Protein AF-A0A970QDJ4-F1 (afdb_monomer)

Foldseek 3Di:
DDFPDWDADPPFRKIKTWDQDPVRQIDIKIWGDDPPDIDIDGDFFRADQPLDVVDPSSVVHGDGTDDDD

Radius of gyration: 13.45 Å; Cα contacts (8 Å, |Δi|>4): 122; chains: 1; bounding box: 32×30×34 Å

Solvent-accessible surface area (backbone atoms only — not comparable to full-atom values): 4168 Å² total; per-residue (Å²): 120,45,80,76,47,76,48,75,40,93,86,58,66,31,36,41,36,37,29,38,42,95,86,69,50,66,44,53,37,36,44,40,58,53,100,90,48,78,46,76,49,74,66,68,40,37,46,28,76,81,50,46,92,90,37,70,50,20,71,70,30,58,75,47,75,61,76,82,134

Nearest PDB structures (foldseek):
  6fz6-assembly2_B  TM=9.664E-01  e=1.012E-04  Sphaerobacter thermophilus DSM 20745
  2bg2-assembly1_A  TM=6.847E-01  e=3.464E+00  Bacillus cereus
  1dnl-assembly1_A  TM=6.360E-01  e=9.553E+00  Escherichia coli K-12

Mean predicted aligned error: 2.93 Å

Sequence (69 aa):
MTPVVEQHSPKTKTRKSLFRLADGETIESVFLSQRTRITLCLSSQVGCALGCRFCATGTAGFRRNLAPA

pLDDT: mean 95.64, std 4.11, range [76.88, 98.38]

Structure (mmCIF, N/CA/C/O backbone):
data_AF-A0A970QDJ4-F1
#
_entry.id   AF-A0A970QDJ4-F1
#
loop_
_atom_site.group_PDB
_atom_site.id
_atom_site.type_symbol
_atom_site.label_atom_id
_atom_site.label_alt_id
_atom_site.label_comp_id
_atom_site.label_asym_id
_atom_site.label_entity_id
_atom_site.label_seq_id
_atom_site.pdbx_PDB_ins_code
_atom_site.Cartn_x
_atom_site.Cartn_y
_atom_site.Cartn_z
_atom_site.occupancy
_atom_site.B_iso_or_equiv
_atom_site.auth_seq_id
_atom_site.auth_comp_id
_atom_site.auth_asym_id
_atom_site.auth_atom_id
_atom_site.pdbx_PDB_model_num
ATOM 1 N N . MET A 1 1 ? -2.698 11.212 -10.503 1.00 77.12 1 MET A N 1
ATOM 2 C CA . MET A 1 1 ? -3.038 9.968 -9.780 1.00 77.12 1 MET A CA 1
ATOM 3 C C . MET A 1 1 ? -4.549 9.887 -9.685 1.00 77.12 1 MET A C 1
ATOM 5 O O . MET A 1 1 ? -5.143 10.824 -9.167 1.00 77.12 1 MET A O 1
ATOM 9 N N . THR A 1 2 ? -5.170 8.833 -10.211 1.00 84.38 2 THR A N 1
ATOM 10 C CA . THR A 1 2 ? -6.630 8.650 -10.147 1.00 84.38 2 THR A CA 1
ATOM 11 C C . THR A 1 2 ? -6.961 7.323 -9.465 1.00 84.38 2 THR A C 1
ATOM 13 O O . THR A 1 2 ? -6.308 6.315 -9.758 1.00 84.38 2 THR A O 1
ATOM 16 N N . PRO A 1 3 ? -7.922 7.291 -8.522 1.00 88.69 3 PRO A N 1
ATOM 17 C CA . PRO A 1 3 ? -8.400 6.029 -7.975 1.00 88.69 3 PRO A CA 1
ATOM 18 C C . PRO A 1 3 ? -9.152 5.279 -9.078 1.00 88.69 3 PRO A C 1
ATOM 20 O O . PRO A 1 3 ? -10.075 5.824 -9.680 1.00 88.69 3 PRO A O 1
ATOM 23 N N . VAL A 1 4 ? -8.735 4.047 -9.362 1.00 94.56 4 VAL A N 1
ATOM 24 C CA . VAL A 1 4 ? -9.365 3.202 -10.393 1.00 94.56 4 VAL A CA 1
ATOM 25 C C . VAL A 1 4 ? -10.214 2.091 -9.791 1.00 94.56 4 VAL A C 1
ATOM 27 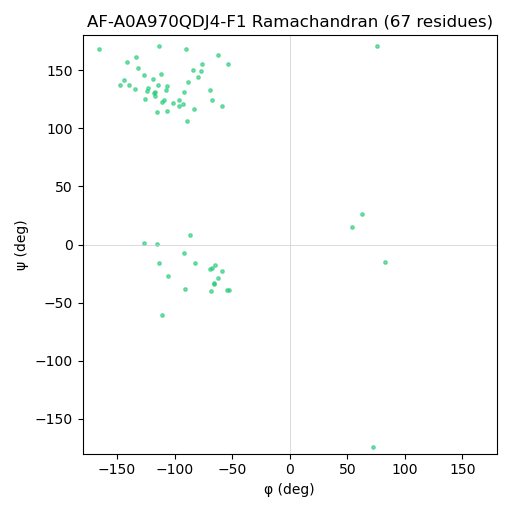O O . VAL A 1 4 ? -11.169 1.646 -10.417 1.00 94.56 4 VAL A O 1
ATOM 30 N N . VAL A 1 5 ? -9.889 1.656 -8.573 1.00 96.75 5 VAL A N 1
ATOM 31 C CA . VAL A 1 5 ? -10.659 0.663 -7.818 1.00 96.75 5 VAL A CA 1
ATOM 32 C C . VAL A 1 5 ? -10.615 1.037 -6.343 1.00 96.75 5 VAL A C 1
ATOM 34 O O . VAL A 1 5 ? -9.569 1.443 -5.836 1.00 96.75 5 VAL A O 1
ATOM 37 N N . GLU A 1 6 ? -11.728 0.857 -5.637 1.00 96.44 6 GLU A N 1
ATOM 38 C CA . GLU A 1 6 ? -11.766 0.959 -4.182 1.00 96.44 6 GLU A CA 1
ATOM 39 C C . GLU A 1 6 ? -12.544 -0.209 -3.574 1.00 96.44 6 GLU A C 1
ATOM 41 O O . GLU A 1 6 ? -13.633 -0.555 -4.025 1.00 96.44 6 GLU A O 1
ATOM 46 N N . GLN A 1 7 ? -11.973 -0.815 -2.537 1.00 97.00 7 GLN A N 1
ATOM 47 C CA . GLN A 1 7 ? -12.570 -1.906 -1.777 1.00 97.00 7 GLN A CA 1
ATOM 48 C C . GLN A 1 7 ? -12.850 -1.446 -0.348 1.00 97.00 7 GLN A C 1
ATOM 50 O O . GLN A 1 7 ? -12.021 -0.784 0.282 1.00 97.00 7 GLN A O 1
ATOM 55 N N . HIS A 1 8 ? -14.019 -1.816 0.170 1.00 96.69 8 HIS A N 1
ATOM 56 C CA . HIS A 1 8 ? -14.500 -1.401 1.486 1.00 96.69 8 HIS A CA 1
ATOM 57 C C . HIS A 1 8 ? -14.686 -2.617 2.382 1.00 96.69 8 HIS A C 1
ATOM 59 O O . HIS A 1 8 ? -15.343 -3.585 2.006 1.00 96.69 8 HIS A O 1
ATOM 65 N N . SER A 1 9 ? -14.136 -2.554 3.591 1.00 95.69 9 SER A N 1
ATOM 66 C CA . SER A 1 9 ? -14.393 -3.552 4.624 1.00 95.69 9 SER A CA 1
ATOM 67 C C . SER A 1 9 ? -15.698 -3.220 5.355 1.00 95.69 9 SER A C 1
ATOM 69 O O . SER A 1 9 ? -15.747 -2.206 6.063 1.00 95.69 9 SER A O 1
ATOM 71 N N . PRO A 1 10 ? -16.732 -4.081 5.283 1.00 92.12 10 PRO A N 1
ATOM 72 C CA . PRO A 1 10 ? -17.999 -3.841 5.973 1.00 92.12 10 PRO A CA 1
ATOM 73 C C . PRO A 1 10 ? -17.862 -3.903 7.502 1.00 92.12 10 PRO A C 1
ATOM 75 O O . PRO A 1 10 ? -18.689 -3.351 8.218 1.00 92.12 10 PRO A O 1
ATOM 78 N N . LYS A 1 11 ? -16.806 -4.550 8.018 1.00 93.31 11 LYS A N 1
ATOM 79 C CA . LYS A 1 11 ? -16.591 -4.741 9.461 1.00 93.31 11 LYS A CA 1
ATOM 80 C C . LYS A 1 11 ? -15.769 -3.625 10.104 1.00 93.31 11 LYS A C 1
ATOM 82 O O . LYS A 1 11 ? -16.029 -3.254 11.241 1.00 93.31 11 LYS A O 1
ATOM 87 N N . THR A 1 12 ? -14.754 -3.114 9.405 1.00 91.56 12 THR A N 1
ATOM 88 C CA . THR A 1 12 ? -13.713 -2.261 10.015 1.00 91.56 12 THR A CA 1
ATOM 89 C C . THR A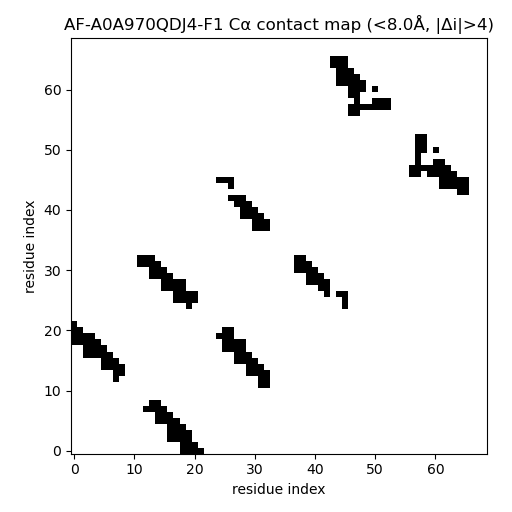 1 12 ? -13.691 -0.832 9.482 1.00 91.56 12 THR A C 1
ATOM 91 O O . THR A 1 12 ? -12.830 -0.057 9.886 1.00 91.56 12 THR A O 1
ATOM 94 N N . LYS A 1 13 ? -14.591 -0.475 8.551 1.00 92.75 13 LYS A N 1
ATOM 95 C CA . LYS A 1 13 ? -14.568 0.801 7.804 1.00 92.75 13 LYS A CA 1
ATOM 96 C C . LYS A 1 13 ? -13.235 1.073 7.083 1.00 92.75 13 LYS A C 1
ATOM 98 O O . LYS A 1 13 ? -12.964 2.198 6.670 1.00 92.75 13 LYS A O 1
ATOM 103 N N . THR A 1 14 ? -12.392 0.049 6.935 1.00 97.12 14 THR A N 1
ATOM 104 C CA . THR A 1 14 ? -11.137 0.123 6.188 1.00 97.12 14 THR A CA 1
ATOM 105 C C . THR A 1 14 ? -11.447 0.273 4.709 1.00 97.12 14 THR A C 1
ATOM 107 O O . THR A 1 14 ? -12.267 -0.478 4.176 1.00 97.12 14 THR A O 1
ATOM 110 N N . ARG A 1 15 ? -10.769 1.209 4.047 1.00 97.31 15 ARG A N 1
ATOM 111 C CA . ARG A 1 15 ? -10.857 1.408 2.598 1.00 97.31 15 ARG A CA 1
ATOM 112 C C . ARG A 1 15 ? -9.494 1.154 1.981 1.00 97.31 15 ARG A C 1
ATOM 114 O O . ARG A 1 15 ? -8.502 1.721 2.437 1.00 97.31 15 ARG A O 1
ATOM 121 N N . LYS A 1 16 ? -9.446 0.290 0.975 1.00 97.81 16 LYS A N 1
ATOM 122 C CA . LYS A 1 16 ? -8.248 0.007 0.185 1.00 97.81 16 LYS A CA 1
ATOM 123 C C . LYS A 1 16 ? -8.465 0.557 -1.216 1.00 97.81 16 LYS A C 1
ATOM 125 O O . LYS A 1 16 ? -9.416 0.154 -1.881 1.00 97.81 16 LYS A O 1
ATOM 130 N N . SER A 1 17 ? -7.585 1.442 -1.658 1.00 97.88 17 SER A N 1
ATOM 131 C CA . SER A 1 17 ? -7.711 2.124 -2.946 1.00 97.88 17 SER A CA 1
ATOM 132 C C . SER A 1 17 ? -6.531 1.750 -3.840 1.00 97.88 17 SER A C 1
ATOM 134 O O . SER A 1 17 ? -5.379 1.803 -3.405 1.00 97.88 17 SER A O 1
ATOM 136 N N . LEU A 1 18 ? -6.826 1.375 -5.084 1.00 98.00 18 LEU A N 1
ATOM 137 C CA . LEU A 1 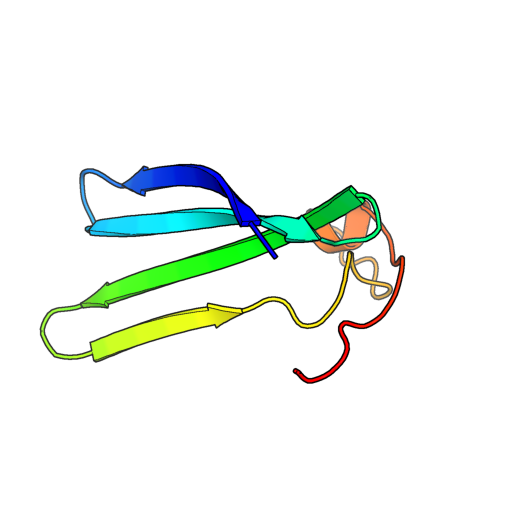18 ? -5.847 1.180 -6.147 1.00 98.00 18 LEU A CA 1
ATOM 138 C C . LEU A 1 18 ? -5.789 2.457 -6.980 1.00 98.00 18 LEU A C 1
ATOM 140 O O . LEU A 1 18 ? -6.805 2.908 -7.520 1.00 98.00 18 LEU A O 1
ATOM 144 N N . PHE A 1 19 ? -4.596 3.016 -7.108 1.00 97.25 19 PHE A N 1
ATOM 145 C CA . PHE A 1 19 ? -4.354 4.200 -7.912 1.00 97.25 19 PHE A CA 1
ATOM 146 C C . PHE A 1 19 ? -3.611 3.833 -9.180 1.00 97.25 19 PHE A C 1
ATOM 148 O O . PHE A 1 19 ? -2.632 3.089 -9.128 1.00 97.25 19 PHE A O 1
ATOM 155 N N . ARG A 1 20 ? -4.041 4.413 -10.300 1.00 97.25 20 ARG A N 1
ATOM 156 C CA . ARG A 1 20 ? -3.255 4.413 -11.532 1.00 97.25 20 ARG A CA 1
ATOM 157 C C . ARG A 1 20 ? -2.389 5.668 -11.590 1.00 97.25 20 ARG A C 1
ATOM 159 O O . ARG A 1 20 ? -2.854 6.789 -11.332 1.00 97.25 20 ARG A O 1
ATOM 166 N N . LEU A 1 21 ? -1.115 5.455 -11.889 1.00 95.81 21 LEU A N 1
ATOM 167 C CA . LEU A 1 21 ? -0.109 6.492 -12.065 1.00 95.81 21 LEU A CA 1
ATOM 168 C C . LEU A 1 21 ? -0.055 6.945 -13.531 1.00 95.81 21 LEU A C 1
ATOM 170 O O . LEU A 1 21 ? -0.682 6.346 -14.403 1.00 95.81 21 LEU A O 1
ATOM 174 N N . ALA A 1 22 ? 0.651 8.047 -13.794 1.00 94.00 22 ALA A N 1
ATOM 175 C CA . ALA A 1 22 ? 0.717 8.647 -15.131 1.00 94.00 22 ALA A CA 1
ATOM 176 C C . ALA A 1 22 ? 1.359 7.717 -16.176 1.00 94.00 22 ALA A C 1
ATOM 178 O O . ALA A 1 22 ? 1.009 7.777 -17.348 1.00 94.00 22 ALA A O 1
ATOM 179 N N . ASP A 1 23 ? 2.252 6.834 -15.737 1.00 94.62 23 ASP A N 1
ATOM 180 C CA . ASP A 1 23 ? 2.925 5.810 -16.539 1.00 94.62 23 ASP A CA 1
ATOM 181 C C . ASP A 1 23 ? 2.128 4.498 -16.650 1.00 94.62 23 ASP A C 1
ATOM 183 O O . ASP A 1 23 ? 2.637 3.505 -17.157 1.00 94.62 23 ASP A O 1
ATOM 187 N N . GLY A 1 24 ? 0.879 4.471 -16.179 1.00 95.62 24 GLY A N 1
ATOM 188 C CA . GLY A 1 24 ? -0.006 3.306 -16.270 1.00 95.62 24 GLY A CA 1
ATOM 189 C C . GLY A 1 24 ? 0.199 2.256 -15.174 1.00 95.62 24 GLY A C 1
ATOM 190 O O . GLY A 1 24 ? -0.706 1.450 -14.948 1.00 95.62 24 GLY A O 1
ATOM 191 N N . GLU A 1 25 ? 1.318 2.315 -14.451 1.00 96.94 25 GLU A N 1
ATOM 192 C CA . GLU A 1 25 ? 1.584 1.497 -13.267 1.00 96.94 25 GLU A CA 1
ATOM 193 C C . GLU A 1 25 ? 0.577 1.772 -12.142 1.00 96.94 25 GLU A C 1
ATOM 195 O O . GLU A 1 25 ? -0.120 2.797 -12.116 1.00 96.94 25 GLU A O 1
ATOM 200 N N . THR A 1 26 ? 0.507 0.854 -11.177 1.00 97.25 26 THR A N 1
ATOM 201 C CA . THR A 1 26 ? -0.437 0.959 -10.061 1.00 97.25 26 THR A CA 1
ATOM 202 C C . THR A 1 26 ? 0.222 0.852 -8.698 1.00 97.25 26 THR A C 1
ATOM 204 O O . THR A 1 26 ? 1.159 0.079 -8.509 1.00 97.25 26 THR A O 1
ATOM 207 N N . ILE A 1 27 ? -0.327 1.585 -7.731 1.00 97.62 27 ILE A N 1
ATOM 208 C CA . ILE A 1 27 ? 0.034 1.496 -6.312 1.00 97.62 27 ILE A CA 1
ATOM 209 C C . ILE A 1 27 ? -1.216 1.430 -5.446 1.00 97.62 27 ILE A C 1
ATOM 211 O O . ILE A 1 27 ? -2.307 1.829 -5.863 1.00 97.62 27 ILE A O 1
ATOM 215 N N . GLU A 1 28 ? -1.043 0.962 -4.217 1.00 98.06 28 GLU A N 1
ATOM 216 C CA . GLU A 1 28 ? -2.123 0.849 -3.247 1.00 98.06 28 GLU A CA 1
ATOM 217 C C . GLU A 1 28 ? -1.921 1.830 -2.091 1.00 98.06 28 GLU A C 1
ATOM 219 O O . GLU A 1 28 ? -0.791 2.087 -1.658 1.00 98.06 28 GLU A O 1
ATOM 224 N N . SER A 1 29 ? -3.036 2.323 -1.558 1.00 97.62 29 SER A N 1
ATOM 225 C CA . SER A 1 29 ? -3.080 2.964 -0.244 1.00 97.62 29 SER A CA 1
ATOM 226 C C . SER A 1 29 ? -4.228 2.389 0.573 1.00 97.62 29 SER A C 1
ATOM 228 O O . SER A 1 29 ? -5.247 1.953 0.029 1.00 97.62 29 SER A O 1
ATOM 230 N N . VAL A 1 30 ? -4.077 2.408 1.896 1.00 98.19 30 VAL A N 1
ATOM 231 C CA . VAL A 1 30 ? -5.110 1.927 2.820 1.00 98.19 30 VAL A CA 1
ATOM 232 C C . VAL A 1 30 ? -5.449 3.012 3.826 1.00 98.19 30 VAL A C 1
ATOM 234 O O . VAL A 1 30 ? -4.579 3.509 4.539 1.00 98.19 30 VAL A O 1
ATOM 237 N N . PHE A 1 31 ? -6.731 3.346 3.903 1.00 97.62 31 PHE A N 1
ATOM 238 C CA . PHE A 1 31 ? -7.303 4.205 4.926 1.00 97.62 31 PHE A CA 1
ATOM 239 C C . PHE A 1 31 ? -7.883 3.344 6.046 1.00 97.62 31 PHE A C 1
ATOM 241 O O . PHE A 1 31 ? -8.806 2.550 5.831 1.00 97.62 31 PHE A O 1
ATOM 248 N N . LEU A 1 32 ? -7.354 3.515 7.255 1.00 97.19 32 LEU A N 1
ATOM 249 C CA . LEU A 1 32 ? -7.835 2.851 8.459 1.00 97.19 32 LEU A CA 1
ATOM 250 C C . LEU A 1 32 ? -8.384 3.901 9.424 1.00 97.19 32 LEU A C 1
ATOM 252 O O . LEU A 1 32 ? -7.634 4.718 9.957 1.00 97.19 32 LEU A O 1
ATOM 256 N N . SER A 1 33 ? -9.692 3.853 9.673 1.00 93.94 33 SER A N 1
ATOM 257 C CA . SER A 1 33 ? -10.346 4.692 10.677 1.00 93.94 33 SER A CA 1
ATOM 258 C C . SER A 1 33 ? -10.611 3.883 11.940 1.00 93.94 33 SER A C 1
ATOM 260 O O . SER A 1 33 ? -11.289 2.858 11.918 1.00 93.94 33 SER A O 1
ATOM 262 N N . GLN A 1 34 ? -10.056 4.361 13.046 1.00 90.62 34 GLN A N 1
ATOM 263 C CA . GLN A 1 34 ? -10.336 3.897 14.398 1.00 90.62 34 GLN A CA 1
ATOM 264 C C . GLN A 1 34 ? -11.026 5.028 15.170 1.00 90.62 34 GLN A C 1
ATOM 266 O O . GLN A 1 34 ? -11.088 6.164 14.703 1.00 90.62 34 GLN A O 1
ATOM 271 N N . ARG A 1 35 ? -11.539 4.733 16.370 1.00 91.50 35 ARG A N 1
ATOM 272 C CA . ARG A 1 35 ? -12.381 5.665 17.144 1.00 91.50 35 A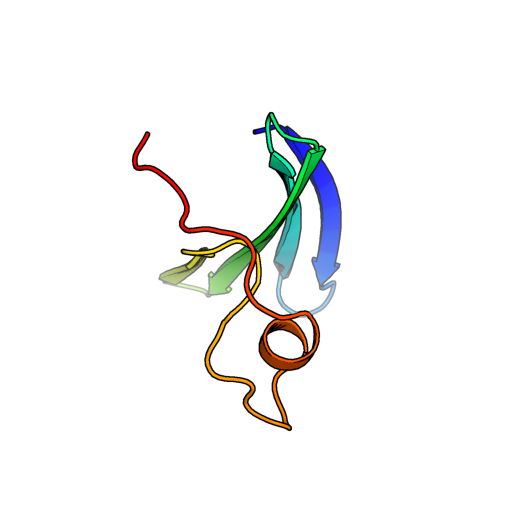RG A CA 1
ATOM 273 C C . ARG A 1 35 ? -11.757 7.053 17.340 1.00 91.50 35 ARG A C 1
ATOM 275 O O . ARG A 1 35 ? -12.471 8.043 17.278 1.00 91.50 35 ARG A O 1
ATOM 282 N N . THR A 1 36 ? -10.451 7.116 17.581 1.00 95.94 36 THR A N 1
ATOM 283 C CA . THR A 1 36 ? -9.724 8.361 17.881 1.00 95.94 36 THR A CA 1
ATOM 284 C C . THR A 1 36 ? -8.522 8.592 16.969 1.00 95.94 36 THR A C 1
ATOM 286 O O . THR A 1 36 ? -7.805 9.574 17.136 1.00 95.94 36 THR A O 1
ATOM 289 N N . ARG A 1 37 ? -8.269 7.688 16.013 1.00 96.25 37 ARG A N 1
ATOM 290 C CA . ARG A 1 37 ? -7.078 7.723 15.163 1.00 96.25 37 ARG A CA 1
ATOM 291 C C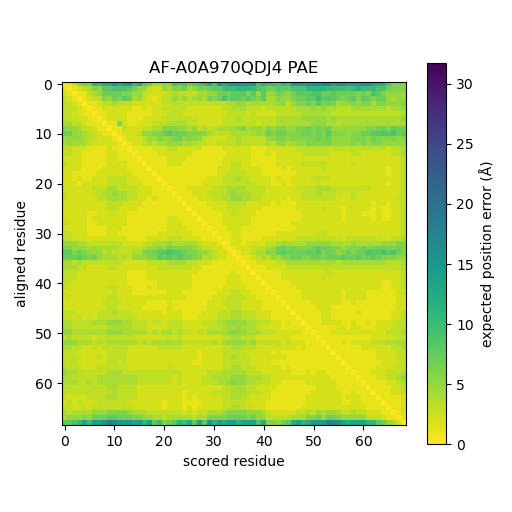 . ARG A 1 37 ? -7.423 7.363 13.733 1.00 96.25 37 ARG A C 1
ATOM 293 O O . ARG A 1 37 ? -8.121 6.384 13.478 1.00 96.25 37 ARG A O 1
ATOM 300 N N . ILE A 1 38 ? -6.849 8.119 12.809 1.00 96.50 38 ILE A N 1
ATOM 301 C CA . ILE A 1 38 ? -6.805 7.772 11.395 1.00 96.50 38 ILE A CA 1
ATOM 302 C C . ILE A 1 38 ? -5.370 7.371 11.065 1.00 96.50 38 ILE A C 1
ATOM 304 O O . ILE A 1 38 ? -4.421 8.046 11.460 1.00 96.50 38 ILE A O 1
ATOM 308 N N . THR A 1 39 ? -5.214 6.255 10.362 1.00 97.81 39 THR A N 1
ATOM 309 C CA . THR A 1 39 ? -3.923 5.774 9.871 1.00 97.81 39 THR A CA 1
ATOM 310 C C . THR A 1 39 ? -4.004 5.594 8.363 1.00 97.81 39 THR A C 1
ATOM 312 O O . THR A 1 39 ? -4.945 4.985 7.852 1.00 97.81 39 THR A O 1
ATOM 315 N N . LEU A 1 40 ? -3.004 6.124 7.663 1.00 97.81 40 LEU A N 1
ATOM 316 C CA . LEU A 1 40 ? -2.825 5.941 6.230 1.00 97.81 40 LEU A CA 1
ATOM 317 C C . LEU A 1 40 ? -1.622 5.033 5.998 1.00 97.81 40 LEU A C 1
ATOM 319 O O . LEU A 1 40 ? -0.522 5.324 6.462 1.00 97.81 40 LEU A O 1
ATOM 323 N N . CYS A 1 41 ? -1.836 3.943 5.272 1.00 98.06 41 CYS A N 1
ATOM 324 C CA . CYS A 1 41 ? -0.758 3.175 4.671 1.00 98.06 41 CYS A CA 1
ATOM 325 C C . CYS A 1 41 ? -0.545 3.710 3.258 1.00 98.06 41 CYS A C 1
ATOM 327 O O . CYS A 1 41 ? -1.487 3.718 2.461 1.00 98.06 41 CYS A O 1
ATOM 329 N N . LEU A 1 42 ? 0.667 4.181 2.978 1.00 96.94 42 LEU A N 1
ATOM 330 C CA . LEU A 1 42 ? 1.053 4.752 1.695 1.00 96.94 42 LEU A CA 1
ATOM 331 C C . LEU A 1 42 ? 2.180 3.920 1.091 1.00 96.94 42 LEU A C 1
ATOM 333 O O . LEU A 1 42 ? 3.077 3.464 1.802 1.00 96.94 42 LEU A O 1
ATOM 337 N N . SER A 1 43 ? 2.141 3.756 -0.226 1.00 97.69 43 SER A N 1
ATOM 338 C CA . SER A 1 43 ? 3.253 3.182 -0.980 1.00 97.69 43 SER A CA 1
ATOM 339 C C . SER A 1 43 ? 4.371 4.214 -1.163 1.00 97.69 43 SER A C 1
ATOM 341 O O . SER A 1 43 ? 4.106 5.408 -1.273 1.00 97.69 43 SER A O 1
ATOM 343 N N . SER A 1 44 ? 5.618 3.748 -1.239 1.00 97.12 44 SER A N 1
ATOM 344 C CA . SER A 1 44 ? 6.806 4.567 -1.545 1.00 97.12 44 SER A CA 1
ATOM 345 C C . SER A 1 44 ? 7.459 4.205 -2.884 1.00 97.12 44 SER A C 1
ATOM 347 O O . SER A 1 44 ? 8.262 4.965 -3.425 1.00 97.12 44 SER A O 1
ATOM 349 N N . GLN A 1 45 ? 7.114 3.041 -3.432 1.00 97.94 45 GLN A N 1
ATOM 350 C CA . GLN A 1 45 ? 7.686 2.469 -4.645 1.00 97.94 45 GLN A CA 1
ATOM 351 C C . GLN A 1 45 ? 6.584 1.795 -5.467 1.00 97.94 45 GLN A C 1
ATOM 353 O O . GLN A 1 45 ? 5.549 1.395 -4.927 1.00 97.94 45 GLN A O 1
ATOM 358 N N . VAL A 1 46 ? 6.826 1.648 -6.768 1.00 98.25 46 VAL A N 1
ATOM 359 C CA . VAL A 1 46 ? 6.085 0.709 -7.615 1.00 98.25 46 VAL A CA 1
ATOM 360 C C . VAL A 1 46 ? 6.831 -0.622 -7.558 1.00 98.25 46 VAL A C 1
ATOM 362 O O . VAL A 1 46 ? 7.928 -0.755 -8.113 1.00 98.25 46 VAL A O 1
ATOM 365 N N . GLY A 1 47 ? 6.253 -1.587 -6.842 1.00 98.06 47 GLY A N 1
ATOM 366 C CA . GLY A 1 47 ? 6.924 -2.848 -6.533 1.00 98.06 47 GLY A CA 1
ATOM 367 C C . GLY A 1 47 ? 8.046 -2.701 -5.492 1.00 98.06 47 GLY A C 1
ATOM 368 O O . GLY A 1 47 ? 8.218 -1.633 -4.907 1.00 98.06 47 GLY A O 1
ATOM 369 N N . CYS A 1 48 ? 8.802 -3.770 -5.217 1.00 98.38 48 CYS A N 1
ATOM 370 C CA . CYS A 1 48 ? 9.882 -3.751 -4.218 1.00 98.38 48 CYS A CA 1
ATOM 371 C C . CYS A 1 48 ? 11.047 -4.685 -4.590 1.00 98.38 48 CYS A C 1
ATOM 373 O O . CYS A 1 48 ? 10.833 -5.824 -4.997 1.00 98.38 48 CYS A O 1
ATOM 375 N N . ALA A 1 49 ? 12.290 -4.218 -4.412 1.00 97.56 49 ALA A N 1
ATOM 376 C CA . ALA A 1 49 ? 13.501 -4.948 -4.816 1.00 97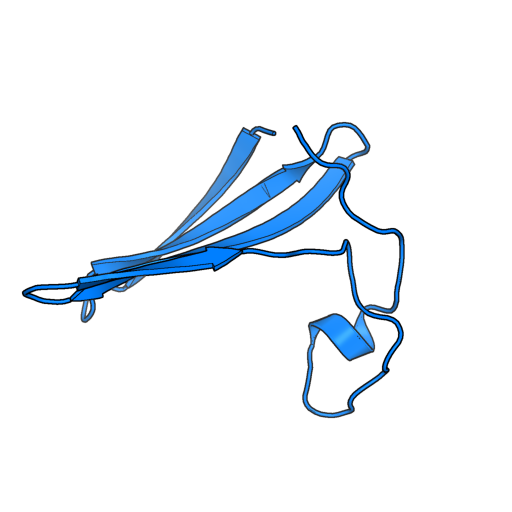.56 49 ALA A CA 1
ATOM 377 C C . ALA A 1 49 ? 13.952 -6.006 -3.800 1.00 97.56 49 ALA A C 1
ATOM 379 O O . ALA A 1 49 ? 14.768 -6.862 -4.125 1.00 97.56 49 ALA A O 1
ATOM 380 N N . LEU A 1 50 ? 13.440 -5.949 -2.566 1.00 97.50 50 LEU A N 1
ATOM 381 C CA . LEU A 1 50 ? 13.912 -6.805 -1.474 1.00 97.50 50 LEU A CA 1
ATOM 382 C C . LEU A 1 50 ? 13.550 -8.286 -1.655 1.00 97.50 50 LEU A C 1
ATOM 384 O O . LEU A 1 50 ? 14.167 -9.137 -1.023 1.00 97.50 50 LEU A O 1
ATOM 388 N N . GLY A 1 51 ? 12.544 -8.608 -2.475 1.00 95.62 51 GLY A N 1
ATOM 389 C CA . GLY A 1 51 ? 12.215 -9.999 -2.806 1.00 95.62 51 GLY A CA 1
ATOM 390 C C . GLY A 1 51 ? 11.784 -10.862 -1.611 1.00 95.62 51 GLY A C 1
ATOM 391 O O . GLY A 1 51 ? 11.972 -12.078 -1.623 1.00 95.62 51 GLY A O 1
ATOM 392 N N . CYS A 1 52 ? 11.225 -10.265 -0.552 1.00 98.00 52 CYS A N 1
ATOM 393 C CA . CYS A 1 52 ? 10.768 -11.011 0.620 1.00 98.00 52 CYS A CA 1
ATOM 394 C C . CYS A 1 52 ? 9.700 -12.044 0.222 1.00 98.00 52 CYS A C 1
ATOM 396 O O . CYS A 1 52 ? 8.624 -11.671 -0.239 1.00 98.00 52 CYS A O 1
ATOM 398 N N . ARG A 1 53 ? 9.965 -13.338 0.455 1.00 96.56 53 ARG A N 1
ATOM 399 C CA . ARG A 1 53 ? 9.123 -14.459 -0.023 1.00 96.56 53 ARG A CA 1
ATOM 400 C C . ARG A 1 53 ? 7.667 -14.441 0.460 1.00 96.56 53 ARG A C 1
ATOM 402 O O . ARG A 1 53 ? 6.818 -15.055 -0.169 1.00 96.56 53 ARG A O 1
ATOM 409 N N . PHE A 1 54 ? 7.378 -13.764 1.568 1.00 97.81 54 PHE A N 1
ATOM 410 C CA . PHE A 1 54 ? 6.026 -13.629 2.126 1.00 97.81 54 PHE A CA 1
ATOM 411 C C . PHE A 1 54 ? 5.277 -12.385 1.619 1.00 97.81 54 PHE A C 1
ATOM 413 O O . PHE A 1 54 ? 4.112 -12.191 1.956 1.00 97.81 54 PHE A O 1
ATOM 420 N N . CYS A 1 55 ? 5.944 -11.502 0.870 1.00 98.06 55 CYS A N 1
ATOM 421 C CA . CYS A 1 55 ? 5.393 -10.224 0.444 1.00 98.06 55 CYS A CA 1
ATOM 422 C C . CYS A 1 55 ? 5.052 -10.265 -1.044 1.00 98.06 55 CYS A C 1
ATOM 424 O O . CYS A 1 55 ? 5.949 -10.308 -1.886 1.00 98.06 55 CYS A O 1
ATOM 426 N N . ALA A 1 56 ? 3.761 -10.161 -1.368 1.00 97.94 56 ALA A N 1
ATOM 427 C CA . ALA A 1 56 ? 3.293 -10.123 -2.753 1.00 97.94 56 ALA A CA 1
ATOM 428 C C . ALA A 1 56 ? 3.974 -9.005 -3.570 1.00 97.94 56 ALA A C 1
ATOM 430 O O . ALA A 1 56 ? 4.379 -9.229 -4.708 1.00 97.94 56 ALA A O 1
ATOM 431 N N . THR A 1 57 ? 4.191 -7.828 -2.971 1.00 98.00 57 THR A N 1
ATOM 432 C CA . THR A 1 57 ? 4.908 -6.707 -3.605 1.00 98.00 57 THR A CA 1
ATOM 433 C C . THR A 1 57 ? 6.381 -7.025 -3.869 1.00 98.00 57 THR A C 1
ATOM 435 O O . THR A 1 57 ? 6.941 -6.558 -4.856 1.00 98.00 57 THR A O 1
ATOM 438 N N . GLY A 1 58 ? 7.011 -7.832 -3.008 1.00 97.62 58 GLY A N 1
ATOM 439 C CA . GLY A 1 58 ? 8.369 -8.333 -3.226 1.00 97.62 58 GLY A CA 1
ATOM 440 C C . GLY A 1 58 ? 8.433 -9.318 -4.394 1.00 97.62 58 GLY A C 1
ATOM 441 O O . GLY A 1 58 ? 9.352 -9.242 -5.203 1.00 97.62 58 GLY A O 1
ATOM 442 N N . THR A 1 59 ? 7.432 -10.193 -4.531 1.00 97.12 59 THR A N 1
ATOM 443 C CA . THR A 1 59 ? 7.312 -11.117 -5.674 1.00 97.12 59 THR A CA 1
ATOM 444 C C . THR A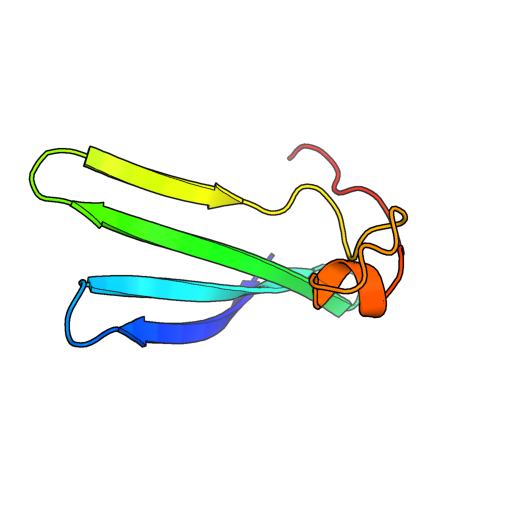 1 59 ? 7.063 -10.388 -6.996 1.00 97.12 59 THR A C 1
ATOM 446 O O . THR A 1 59 ? 7.567 -10.824 -8.027 1.00 97.12 59 THR A O 1
ATOM 449 N N . ALA A 1 60 ? 6.338 -9.265 -6.982 1.00 95.62 60 ALA A N 1
ATOM 450 C CA . ALA A 1 60 ? 6.103 -8.444 -8.174 1.00 95.62 60 ALA A CA 1
ATOM 451 C C . ALA A 1 60 ? 7.388 -7.795 -8.739 1.00 95.62 60 ALA A C 1
ATOM 453 O O . ALA A 1 60 ? 7.409 -7.379 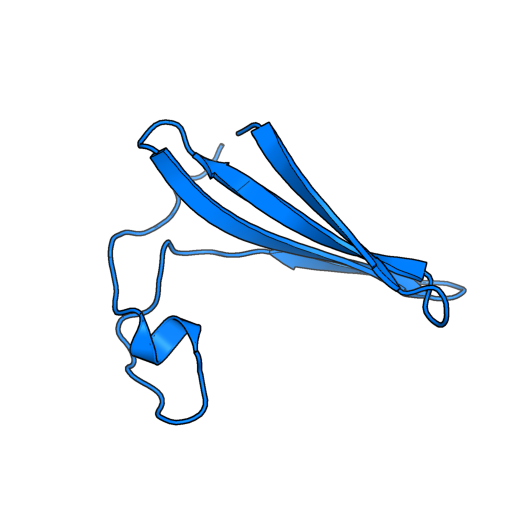-9.900 1.00 95.62 60 ALA A O 1
ATOM 454 N N . GLY A 1 61 ? 8.460 -7.736 -7.939 1.00 97.12 61 GLY A N 1
ATOM 455 C CA . GLY A 1 61 ? 9.730 -7.116 -8.301 1.00 97.12 61 GLY A CA 1
ATOM 456 C C . GLY A 1 61 ? 9.681 -5.589 -8.263 1.00 97.12 61 GLY A C 1
ATOM 457 O O . GLY A 1 61 ? 8.630 -4.981 -8.087 1.00 97.12 61 GLY A O 1
ATOM 458 N N . PHE A 1 62 ? 10.839 -4.948 -8.399 1.00 98.19 62 PHE A N 1
ATOM 459 C CA . PHE A 1 62 ? 10.961 -3.489 -8.394 1.00 98.19 62 PHE A CA 1
ATOM 460 C C . PHE A 1 62 ? 10.784 -2.892 -9.790 1.00 98.19 62 PHE A C 1
ATOM 462 O O . PHE A 1 62 ? 11.321 -3.419 -10.766 1.00 98.19 62 PHE A O 1
ATOM 469 N N . ARG A 1 63 ? 10.080 -1.757 -9.870 1.00 97.88 63 ARG A N 1
ATOM 470 C CA . ARG A 1 63 ? 10.010 -0.926 -11.080 1.00 97.88 63 ARG A CA 1
ATOM 471 C C . ARG A 1 63 ? 10.730 0.400 -10.890 1.00 97.88 63 ARG A C 1
ATOM 473 O O . ARG A 1 63 ? 11.677 0.685 -11.615 1.00 97.88 63 ARG A O 1
ATOM 480 N N . ARG A 1 64 ? 10.285 1.207 -9.923 1.00 98.06 64 ARG A N 1
ATOM 481 C CA . ARG A 1 64 ? 10.858 2.528 -9.626 1.00 98.06 64 ARG A CA 1
ATOM 482 C C . ARG A 1 64 ? 10.396 3.069 -8.276 1.00 98.06 64 ARG A C 1
ATOM 484 O O . ARG A 1 64 ? 9.417 2.597 -7.697 1.00 98.06 64 ARG A O 1
ATOM 491 N N . ASN A 1 65 ? 11.056 4.129 -7.823 1.00 98.06 65 ASN A N 1
ATOM 492 C CA . ASN A 1 65 ? 10.585 4.939 -6.703 1.00 98.06 65 ASN A CA 1
ATOM 493 C C . ASN A 1 65 ? 9.425 5.855 -7.125 1.00 98.06 65 ASN A C 1
ATOM 495 O O . ASN A 1 65 ? 9.285 6.217 -8.301 1.00 98.06 65 ASN A O 1
ATOM 499 N N . LEU A 1 66 ? 8.597 6.241 -6.154 1.00 97.31 66 LEU A N 1
ATOM 500 C CA . LEU A 1 66 ? 7.661 7.349 -6.317 1.00 97.31 66 LEU A CA 1
ATOM 501 C C . LEU A 1 66 ? 8.395 8.681 -6.125 1.00 97.31 66 LEU A C 1
ATOM 503 O O . LEU A 1 66 ? 9.307 8.780 -5.306 1.00 97.31 66 LEU A O 1
ATOM 507 N N . ALA A 1 67 ? 7.997 9.694 -6.891 1.00 93.69 67 ALA A N 1
ATOM 508 C CA . ALA A 1 67 ? 8.471 11.057 -6.694 1.00 93.69 67 ALA A CA 1
ATOM 509 C C . ALA A 1 67 ? 7.627 11.753 -5.611 1.00 93.69 67 ALA A C 1
ATOM 511 O O . ALA A 1 67 ? 6.440 11.429 -5.473 1.00 93.69 67 ALA A O 1
ATOM 512 N N . PRO A 1 68 ? 8.202 12.711 -4.865 1.00 91.19 68 PRO A N 1
ATOM 513 C CA . PRO A 1 68 ? 7.415 13.699 -4.137 1.00 91.19 68 PRO A CA 1
ATOM 514 C C . PRO A 1 68 ? 6.439 14.420 -5.077 1.00 91.19 68 PRO A C 1
ATOM 516 O O . PRO A 1 68 ? 6.666 14.468 -6.288 1.00 91.19 68 PRO A O 1
ATOM 519 N N . ALA A 1 69 ? 5.354 14.944 -4.508 1.00 76.88 69 ALA A N 1
ATOM 520 C CA . ALA A 1 69 ? 4.392 15.765 -5.240 1.00 76.88 69 ALA A CA 1
ATOM 5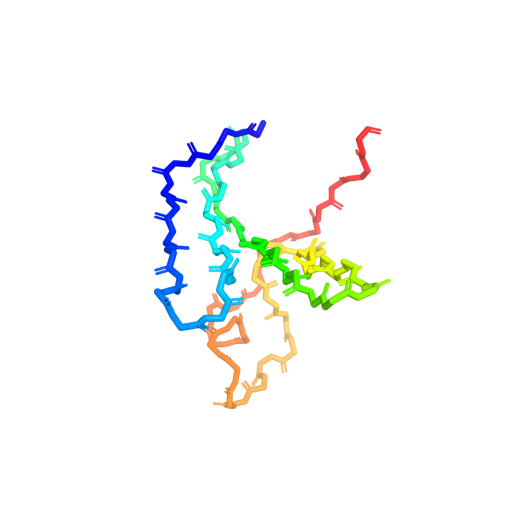21 C C . ALA A 1 69 ? 4.992 17.116 -5.647 1.00 76.88 69 ALA A C 1
ATOM 523 O O . ALA A 1 69 ? 5.791 17.659 -4.849 1.00 76.88 69 ALA A O 1
#

Secondary structure (DSSP, 8-state):
-EEEEEEE-TTT--EEEEEE-TTS-EEEEEEEE-SS-EEEE--SEEE-TT--TT-HHHHT-EEEEPPP-